Protein AF-A0A1C5FUI8-F1 (afdb_monomer_lite)

Foldseek 3Di:
DDPPPPQPFWDWDWDADPLGKIKIWIPSPPDPDPDCLVPWQKWKKKAFPPQNVPPLRIDIFGWHADPVRIIMTMDDSPDDRDDHDIWIWMDTDPDDTHTGDD

Structure (mmCIF, N/CA/C/O backbone):
data_AF-A0A1C5FUI8-F1
#
_entry.id   AF-A0A1C5FUI8-F1
#
loop_
_atom_site.group_PDB
_atom_site.id
_atom_site.type_symbol
_atom_site.label_atom_id
_atom_site.label_alt_id
_atom_site.label_comp_id
_atom_site.label_asym_id
_atom_site.label_entity_id
_atom_site.label_seq_id
_atom_site.pdbx_PDB_ins_code
_atom_site.Cartn_x
_atom_site.Cartn_y
_atom_site.Cartn_z
_atom_site.occupancy
_atom_site.B_iso_or_equiv
_atom_site.auth_seq_id
_atom_site.auth_comp_id
_atom_site.auth_asym_id
_atom_site.auth_atom_id
_atom_site.pdbx_PDB_model_num
ATOM 1 N N . MET A 1 1 ? -4.675 -12.240 -35.115 1.00 36.75 1 MET A N 1
ATOM 2 C CA . MET A 1 1 ? -5.413 -12.298 -33.840 1.00 36.75 1 MET A CA 1
ATOM 3 C C . MET A 1 1 ? -4.416 -12.748 -32.790 1.00 36.75 1 MET A C 1
ATOM 5 O O . MET A 1 1 ? -4.314 -13.936 -32.532 1.00 36.75 1 MET A O 1
ATOM 9 N N . SER A 1 2 ? -3.570 -11.833 -32.320 1.00 38.94 2 SER A N 1
ATOM 10 C CA . SER A 1 2 ? -2.618 -12.144 -31.255 1.00 38.94 2 SER A CA 1
ATOM 11 C C . SER A 1 2 ? -3.358 -11.931 -29.946 1.00 38.94 2 SER A C 1
ATOM 13 O O . SER A 1 2 ? -3.750 -10.801 -29.661 1.00 38.94 2 SER A O 1
ATOM 15 N N . GLU A 1 3 ? -3.608 -13.009 -29.206 1.00 36.38 3 GLU A N 1
ATOM 16 C CA . GLU A 1 3 ? -3.960 -12.923 -27.792 1.00 36.38 3 GLU A CA 1
ATOM 17 C C . GLU A 1 3 ? -2.876 -12.083 -27.115 1.00 36.38 3 GLU A C 1
ATOM 19 O O . GLU A 1 3 ? -1.715 -12.486 -27.021 1.00 36.38 3 GLU A O 1
ATOM 24 N N . ALA A 1 4 ? -3.237 -10.861 -26.724 1.00 40.88 4 ALA A N 1
ATOM 25 C CA . ALA A 1 4 ? -2.482 -10.149 -25.717 1.00 40.88 4 ALA A CA 1
ATOM 26 C C . ALA A 1 4 ? -2.523 -11.062 -24.497 1.00 40.88 4 ALA A C 1
ATOM 28 O O . ALA A 1 4 ? -3.613 -11.347 -24.006 1.00 40.88 4 ALA A O 1
ATOM 29 N N . ALA A 1 5 ? -1.367 -11.586 -24.082 1.00 44.62 5 ALA A N 1
ATOM 30 C CA . ALA A 1 5 ? -1.252 -12.292 -22.818 1.00 44.62 5 ALA A CA 1
ATOM 31 C C . ALA A 1 5 ? -1.954 -11.420 -21.779 1.00 44.62 5 ALA A C 1
ATOM 33 O O . ALA A 1 5 ? -1.541 -10.277 -21.571 1.00 44.62 5 ALA A O 1
ATOM 34 N N . GLU A 1 6 ? -3.078 -11.906 -21.259 1.00 44.44 6 GLU A N 1
ATOM 35 C CA . GLU A 1 6 ? -3.896 -11.182 -20.302 1.00 44.44 6 GLU A CA 1
ATOM 36 C C . GLU A 1 6 ? -3.012 -11.007 -19.074 1.00 44.44 6 GLU A C 1
ATOM 38 O O . GLU A 1 6 ? -2.820 -11.937 -18.292 1.00 44.44 6 GLU A O 1
ATOM 43 N N . ALA A 1 7 ? -2.326 -9.862 -19.006 1.00 53.75 7 ALA A N 1
ATOM 44 C CA . ALA A 1 7 ? -1.446 -9.541 -17.907 1.00 53.75 7 ALA A CA 1
ATOM 45 C C . ALA A 1 7 ? -2.323 -9.640 -16.669 1.00 53.75 7 ALA A C 1
ATOM 47 O O . ALA A 1 7 ? -3.304 -8.897 -16.555 1.00 53.75 7 ALA A O 1
ATOM 48 N N . ALA A 1 8 ? -2.029 -10.623 -15.813 1.00 56.22 8 ALA A N 1
ATOM 49 C CA . ALA A 1 8 ? -2.780 -10.822 -14.591 1.00 56.22 8 ALA A CA 1
ATOM 50 C C . ALA A 1 8 ? -2.907 -9.454 -13.907 1.00 56.22 8 ALA A C 1
ATOM 52 O O . ALA A 1 8 ? -1.916 -8.718 -13.837 1.00 56.22 8 ALA A O 1
ATOM 53 N N . PRO A 1 9 ? -4.120 -9.056 -13.493 1.00 64.88 9 PRO A N 1
ATOM 54 C CA . PRO A 1 9 ? -4.316 -7.732 -12.940 1.00 64.88 9 PRO A CA 1
ATOM 55 C C . PRO A 1 9 ? -3.389 -7.575 -11.741 1.00 64.88 9 PRO A C 1
ATOM 57 O O . PRO A 1 9 ? -3.389 -8.434 -10.860 1.00 64.88 9 PRO A O 1
ATOM 60 N N . ALA A 1 10 ? -2.601 -6.500 -11.728 1.00 76.50 10 ALA A N 1
ATOM 61 C CA . ALA A 1 10 ? -1.657 -6.239 -10.654 1.00 76.50 10 ALA A CA 1
ATOM 62 C C . ALA A 1 10 ? -2.365 -6.294 -9.294 1.00 76.50 10 ALA A C 1
ATOM 64 O O . ALA A 1 10 ? -3.448 -5.725 -9.124 1.00 76.50 10 ALA A O 1
ATOM 65 N N . ARG A 1 11 ? -1.757 -6.999 -8.338 1.00 82.75 11 ARG A N 1
ATOM 66 C CA . ARG A 1 11 ? -2.343 -7.259 -7.017 1.00 82.75 11 ARG A CA 1
ATOM 67 C C . ARG A 1 11 ? -1.498 -6.652 -5.919 1.00 82.75 11 ARG A C 1
ATOM 69 O O . ARG A 1 11 ? -0.280 -6.558 -6.054 1.00 82.75 11 ARG A O 1
ATOM 76 N N . ALA A 1 12 ? -2.160 -6.277 -4.833 1.00 88.88 12 ALA A N 1
ATOM 77 C CA . ALA A 1 12 ? -1.518 -5.817 -3.616 1.00 88.88 12 ALA A CA 1
ATOM 78 C C . ALA A 1 12 ? -1.802 -6.794 -2.475 1.00 88.88 12 ALA A C 1
ATOM 80 O O . ALA A 1 12 ? -2.927 -6.870 -1.985 1.00 88.88 12 ALA A O 1
ATOM 81 N N . ASP A 1 13 ? -0.770 -7.502 -2.034 1.00 90.31 13 ASP A N 1
ATOM 82 C CA . ASP A 1 13 ? -0.809 -8.278 -0.800 1.00 90.31 13 ASP A CA 1
ATOM 83 C C . ASP A 1 13 ? -0.432 -7.375 0.377 1.00 90.31 13 ASP A C 1
ATOM 85 O O . ASP A 1 13 ? 0.413 -6.488 0.244 1.00 90.31 13 ASP A O 1
ATOM 89 N N . CYS A 1 14 ? -1.046 -7.591 1.539 1.00 91.69 14 CYS A N 1
ATOM 90 C CA . CYS A 1 14 ? -0.782 -6.814 2.748 1.00 91.69 14 CYS A CA 1
ATOM 91 C C . CYS A 1 14 ? -0.346 -7.735 3.887 1.00 91.69 14 CYS A C 1
ATOM 93 O O . CYS A 1 14 ? -1.001 -8.740 4.170 1.00 91.69 14 CYS A O 1
ATOM 95 N N . VAL A 1 15 ? 0.741 -7.364 4.558 1.00 92.44 15 VAL A N 1
ATOM 96 C CA . VAL A 1 15 ? 1.245 -8.020 5.763 1.00 92.44 15 VAL A CA 1
ATOM 97 C C . VAL A 1 15 ? 1.218 -7.012 6.900 1.00 92.44 15 VAL A C 1
ATOM 99 O O . VAL A 1 15 ? 1.852 -5.962 6.816 1.00 92.44 15 VAL A O 1
ATOM 102 N N . ALA A 1 16 ? 0.490 -7.339 7.964 1.00 92.25 16 ALA A N 1
ATOM 103 C CA . ALA A 1 16 ? 0.500 -6.570 9.199 1.00 92.25 16 ALA A CA 1
ATOM 104 C C . ALA A 1 16 ? 1.557 -7.124 10.158 1.00 92.25 16 ALA A C 1
ATOM 106 O O . ALA A 1 16 ? 1.649 -8.340 10.347 1.00 92.25 16 ALA A O 1
ATOM 107 N N . ASP A 1 17 ? 2.332 -6.239 10.777 1.00 89.31 17 ASP A N 1
ATOM 108 C CA . ASP A 1 17 ? 3.228 -6.593 11.873 1.00 89.31 17 ASP A CA 1
ATOM 109 C C . ASP A 1 17 ? 2.557 -6.394 13.244 1.00 89.31 17 ASP A C 1
ATOM 111 O O . ASP A 1 17 ? 1.497 -5.779 13.381 1.00 89.31 17 ASP A O 1
ATOM 115 N N . SER A 1 18 ? 3.180 -6.929 14.295 1.00 88.44 18 SER A N 1
ATOM 116 C CA . SER A 1 18 ? 2.649 -6.854 15.661 1.00 88.44 18 SER A CA 1
ATOM 117 C C . SER A 1 18 ? 2.676 -5.450 16.273 1.00 88.44 18 SER A C 1
ATOM 119 O O . SER A 1 18 ? 2.023 -5.225 17.288 1.00 88.44 18 SER A O 1
ATOM 121 N N . ALA A 1 19 ? 3.451 -4.522 15.708 1.00 87.50 19 ALA A N 1
ATOM 122 C CA . ALA A 1 19 ? 3.517 -3.131 16.148 1.00 87.50 19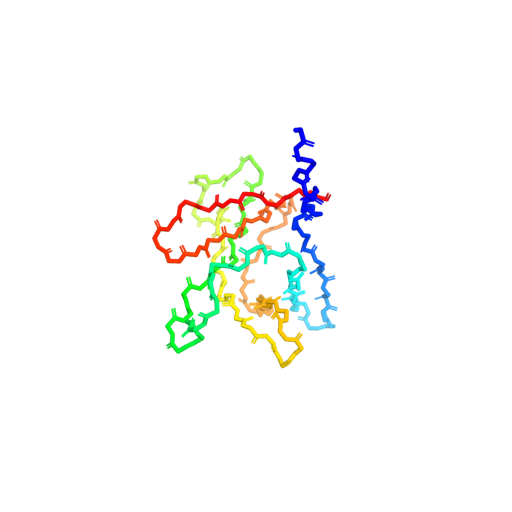 ALA A CA 1
ATOM 123 C C . ALA A 1 19 ? 2.451 -2.251 15.466 1.00 87.50 19 ALA A C 1
ATOM 125 O O . ALA A 1 19 ? 2.363 -1.063 15.775 1.00 87.50 19 ALA A O 1
ATOM 126 N N . GLY A 1 20 ? 1.644 -2.821 14.564 1.00 84.31 20 GLY A N 1
ATOM 127 C CA . GLY A 1 20 ? 0.612 -2.113 13.808 1.00 84.31 20 GLY A CA 1
ATOM 128 C C . GLY A 1 20 ? 1.116 -1.484 12.508 1.00 84.31 20 GLY A C 1
ATOM 129 O O . GLY A 1 20 ? 0.398 -0.689 11.908 1.00 84.31 20 GLY A O 1
ATOM 130 N N . GLY A 1 21 ? 2.335 -1.805 12.070 1.00 91.81 21 GLY A N 1
ATOM 131 C CA . GLY A 1 21 ? 2.818 -1.451 10.740 1.00 91.81 21 GLY A CA 1
ATOM 132 C C . GLY A 1 21 ? 2.200 -2.345 9.666 1.00 91.81 21 GLY A C 1
ATOM 133 O O . GLY A 1 21 ? 1.872 -3.509 9.913 1.00 91.81 21 GLY A O 1
ATOM 134 N N . LEU A 1 22 ? 2.038 -1.799 8.459 1.00 93.00 22 LEU A N 1
ATOM 135 C CA . LEU A 1 22 ? 1.576 -2.542 7.286 1.00 93.00 22 LEU A CA 1
ATOM 136 C C . LEU A 1 22 ? 2.643 -2.502 6.197 1.00 93.00 22 LEU A C 1
ATOM 138 O O . LEU A 1 22 ? 3.156 -1.440 5.855 1.00 93.00 22 LEU A O 1
ATOM 142 N N . THR A 1 23 ? 2.946 -3.651 5.609 1.00 94.06 23 THR A N 1
ATOM 143 C CA . THR A 1 23 ? 3.768 -3.742 4.401 1.00 94.06 23 THR A CA 1
ATOM 144 C C . THR A 1 23 ? 2.907 -4.237 3.257 1.00 94.06 23 THR A C 1
ATOM 146 O O . THR A 1 23 ? 2.261 -5.278 3.357 1.00 94.06 23 THR A O 1
ATOM 149 N N . PHE A 1 24 ? 2.904 -3.486 2.165 1.00 92.94 24 PHE A N 1
ATOM 150 C CA . PHE A 1 24 ? 2.214 -3.846 0.940 1.00 92.94 24 PHE A CA 1
ATOM 151 C C . PHE A 1 24 ? 3.218 -4.393 -0.063 1.00 92.94 24 PHE A C 1
ATOM 153 O O . PHE A 1 24 ? 4.236 -3.750 -0.321 1.00 92.94 24 PHE A O 1
ATOM 160 N N . HIS A 1 25 ? 2.912 -5.540 -0.657 1.00 91.44 25 HIS A N 1
ATOM 161 C CA . HIS A 1 25 ? 3.678 -6.140 -1.741 1.00 91.44 25 HIS A CA 1
ATOM 162 C C . HIS A 1 25 ? 2.855 -6.080 -3.021 1.00 91.44 25 HIS A C 1
ATOM 164 O O . HIS A 1 25 ? 1.727 -6.562 -3.050 1.00 91.44 25 HIS A O 1
ATOM 170 N N . ILE A 1 26 ? 3.411 -5.491 -4.079 1.00 88.62 26 ILE A N 1
ATOM 171 C CA . ILE A 1 26 ? 2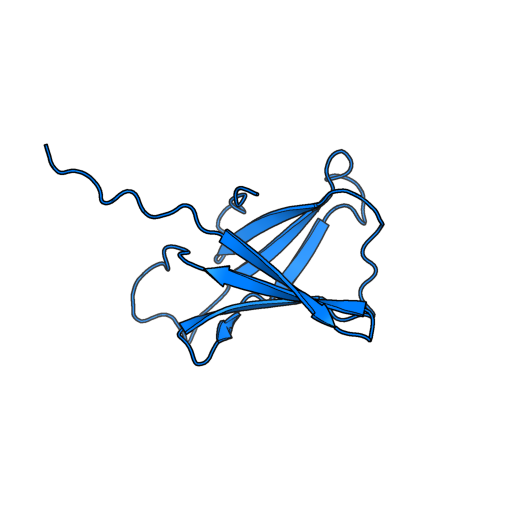.744 -5.397 -5.377 1.00 88.62 26 ILE A CA 1
ATOM 172 C C . ILE A 1 26 ? 3.343 -6.440 -6.316 1.00 88.62 26 ILE A C 1
ATOM 174 O O . ILE A 1 26 ? 4.538 -6.398 -6.630 1.00 88.62 26 ILE A O 1
ATOM 178 N N . ALA A 1 27 ? 2.496 -7.369 -6.748 1.00 81.56 27 ALA A N 1
ATOM 179 C CA . ALA A 1 27 ? 2.819 -8.405 -7.718 1.00 81.56 27 ALA A CA 1
ATOM 180 C C . ALA A 1 27 ? 2.272 -8.041 -9.103 1.00 81.56 27 ALA A C 1
ATOM 182 O O . ALA A 1 27 ? 1.276 -7.322 -9.222 1.00 81.56 27 ALA A O 1
ATOM 183 N N . ASP A 1 28 ? 2.944 -8.540 -10.143 1.00 73.38 28 ASP A N 1
ATOM 184 C CA . ASP A 1 28 ? 2.491 -8.489 -11.541 1.00 73.38 28 ASP A CA 1
ATOM 185 C C . ASP A 1 28 ? 2.202 -7.075 -12.086 1.00 73.38 28 ASP A C 1
ATOM 187 O O . ASP A 1 28 ? 1.529 -6.897 -13.100 1.00 73.38 28 ASP A O 1
ATOM 191 N N . TRP A 1 29 ? 2.755 -6.039 -11.445 1.00 72.56 29 TRP A N 1
ATOM 192 C CA . TRP A 1 29 ? 2.714 -4.679 -11.970 1.00 72.56 29 TRP A CA 1
ATOM 193 C C . TRP A 1 29 ? 3.632 -4.571 -13.187 1.00 72.56 29 TRP A C 1
ATOM 195 O O . TRP A 1 29 ? 4.848 -4.758 -13.078 1.00 72.56 29 TRP A O 1
ATOM 205 N N . ALA A 1 30 ? 3.051 -4.245 -14.345 1.00 63.88 30 ALA A N 1
ATOM 206 C CA . ALA A 1 30 ? 3.788 -4.007 -15.577 1.00 63.88 30 ALA A CA 1
ATOM 207 C C . ALA A 1 30 ? 4.740 -2.817 -15.386 1.00 63.88 30 ALA A C 1
ATOM 209 O O . ALA A 1 30 ? 4.365 -1.647 -15.484 1.00 63.88 30 ALA A O 1
ATOM 210 N N . ARG A 1 31 ? 5.995 -3.127 -15.065 1.00 61.56 31 ARG A N 1
ATOM 211 C CA . ARG A 1 31 ? 7.043 -2.130 -14.892 1.00 61.56 31 ARG A CA 1
ATOM 212 C C . ARG A 1 31 ? 7.260 -1.384 -16.217 1.00 61.56 31 ARG A C 1
ATOM 214 O O . ARG A 1 31 ? 7.441 -2.038 -17.246 1.00 61.56 31 ARG A O 1
ATOM 221 N N . PRO A 1 32 ? 7.352 -0.047 -16.218 1.00 55.47 32 PRO A N 1
ATOM 222 C CA . PRO A 1 32 ? 7.865 0.667 -17.378 1.00 55.47 32 PRO A CA 1
ATOM 223 C C . PRO A 1 32 ? 9.353 0.320 -17.566 1.00 55.47 32 PRO A C 1
ATOM 225 O O . PRO A 1 32 ? 10.168 0.718 -16.743 1.00 55.47 32 PRO A O 1
ATOM 228 N N . GLY A 1 33 ? 9.669 -0.463 -18.609 1.00 49.78 33 GLY A N 1
ATOM 229 C CA . GLY A 1 33 ? 10.988 -0.688 -19.236 1.00 49.78 33 GLY A CA 1
ATOM 230 C C . GLY A 1 33 ? 12.191 -1.125 -18.358 1.00 49.78 33 GLY A C 1
ATOM 231 O O . GLY A 1 33 ? 12.453 -0.560 -17.295 1.00 49.78 33 GLY A O 1
ATOM 232 N N . PRO A 1 34 ? 13.023 -2.092 -18.794 1.00 45.97 34 PRO A N 1
ATOM 233 C CA . PRO A 1 34 ? 14.296 -2.372 -18.123 1.00 45.97 34 PRO A CA 1
ATOM 234 C C . PRO A 1 34 ? 15.271 -1.181 -18.266 1.00 45.97 34 PRO A C 1
ATOM 236 O O . PRO A 1 34 ? 15.423 -0.643 -19.358 1.00 45.97 34 PRO A O 1
ATOM 239 N N . GLY A 1 35 ? 15.935 -0.778 -17.170 1.00 53.09 35 GLY A N 1
ATOM 240 C CA . GLY A 1 35 ? 17.008 0.240 -17.172 1.00 53.09 35 GLY A CA 1
ATOM 241 C C . GLY A 1 35 ? 16.853 1.424 -16.201 1.00 53.09 35 GLY A C 1
ATOM 242 O O . GLY A 1 35 ? 17.810 2.158 -16.006 1.00 53.09 35 GLY A O 1
ATOM 243 N N . SER A 1 36 ? 15.694 1.606 -15.554 1.00 53.41 36 SER A N 1
ATOM 244 C CA . SER A 1 36 ? 15.387 2.799 -14.729 1.00 53.41 36 SER A CA 1
ATOM 245 C C . SER A 1 36 ? 15.245 2.494 -13.226 1.00 53.41 36 SER A C 1
ATOM 247 O O . SER A 1 36 ? 14.279 2.926 -12.599 1.00 53.41 36 SER A O 1
ATOM 249 N N . TYR A 1 37 ? 16.134 1.686 -12.634 1.00 56.28 37 TYR A N 1
ATOM 250 C CA . TYR A 1 37 ? 16.145 1.508 -11.167 1.00 56.28 37 TYR A CA 1
ATOM 251 C C . TYR A 1 37 ? 16.802 2.693 -10.446 1.00 56.28 37 TYR A C 1
ATOM 253 O O . TYR A 1 37 ? 16.389 3.004 -9.334 1.00 56.28 37 TYR A O 1
ATOM 261 N N . ASP A 1 38 ? 17.751 3.377 -11.094 1.00 57.44 38 ASP A N 1
ATOM 262 C CA . ASP A 1 38 ? 18.457 4.533 -10.518 1.00 57.44 38 ASP A CA 1
ATOM 263 C C . ASP A 1 38 ? 17.568 5.784 -10.382 1.00 57.44 38 ASP A C 1
ATOM 265 O O . ASP A 1 38 ? 17.870 6.670 -9.591 1.00 57.44 38 ASP A O 1
ATOM 269 N N . ASP A 1 39 ? 16.447 5.838 -11.110 1.00 65.06 39 ASP A N 1
ATOM 270 C CA . ASP A 1 39 ? 15.460 6.930 -11.073 1.00 65.06 39 ASP A CA 1
ATOM 271 C C . ASP A 1 39 ? 14.040 6.382 -10.839 1.00 65.06 39 ASP A C 1
ATOM 273 O O . ASP A 1 39 ? 13.073 6.684 -11.545 1.00 65.06 39 ASP A O 1
ATOM 277 N N . TRP A 1 40 ? 13.921 5.444 -9.896 1.00 71.69 40 TRP A N 1
ATOM 278 C CA . TRP A 1 40 ? 12.631 4.878 -9.523 1.00 71.69 40 TRP A CA 1
ATOM 279 C C . TRP A 1 40 ? 11.827 5.871 -8.665 1.00 71.69 40 TRP A C 1
ATOM 281 O O . TRP A 1 40 ? 12.157 6.115 -7.507 1.00 71.69 40 TRP A O 1
ATOM 291 N N . SER A 1 41 ? 10.732 6.399 -9.221 1.00 80.69 41 SER A N 1
ATOM 292 C CA . SER A 1 41 ? 9.803 7.316 -8.535 1.00 80.69 41 SER A CA 1
ATOM 293 C C . SER A 1 41 ? 8.400 6.705 -8.407 1.00 80.69 41 SER A C 1
ATOM 295 O O . SER A 1 41 ? 7.419 7.237 -8.925 1.00 80.69 41 SER A O 1
ATOM 297 N N . GLY A 1 42 ? 8.299 5.530 -7.783 1.00 87.56 42 GLY A N 1
ATOM 298 C CA . GLY A 1 42 ? 7.015 4.878 -7.514 1.00 87.56 42 GLY A CA 1
ATOM 299 C C . GLY A 1 42 ? 6.402 5.319 -6.183 1.00 87.56 42 GLY A C 1
ATOM 300 O O . GLY A 1 42 ? 7.111 5.472 -5.189 1.00 87.56 42 GLY A O 1
ATOM 301 N N . ALA A 1 43 ? 5.078 5.437 -6.130 1.00 91.38 43 ALA A N 1
ATOM 302 C CA . ALA A 1 43 ? 4.337 5.622 -4.887 1.00 91.38 43 ALA A CA 1
ATOM 303 C C . ALA A 1 43 ? 3.132 4.681 -4.810 1.00 91.38 43 ALA A C 1
ATOM 305 O O . ALA A 1 43 ? 2.409 4.487 -5.789 1.00 91.38 43 ALA A O 1
ATOM 306 N N . LEU A 1 44 ? 2.900 4.130 -3.621 1.00 92.69 44 LEU A N 1
ATOM 307 C CA . LEU A 1 44 ? 1.644 3.483 -3.274 1.00 92.69 44 LEU A CA 1
ATOM 308 C C . LEU A 1 44 ? 0.729 4.540 -2.665 1.00 92.69 44 LEU A C 1
ATOM 310 O O . LEU A 1 44 ? 1.112 5.221 -1.716 1.00 92.69 44 LEU A O 1
ATOM 314 N N . VAL A 1 45 ? -0.473 4.685 -3.206 1.00 93.38 45 VAL A N 1
ATOM 315 C CA . VAL A 1 45 ? -1.436 5.695 -2.775 1.00 93.38 45 VAL A CA 1
ATOM 316 C C . VAL A 1 45 ? -2.662 4.992 -2.211 1.00 93.38 45 VAL A C 1
ATOM 318 O O . VAL A 1 45 ? -3.385 4.298 -2.926 1.00 93.38 45 VAL A O 1
ATOM 321 N N . LEU A 1 46 ? -2.894 5.165 -0.916 1.00 93.25 46 LEU A N 1
ATOM 322 C CA . LEU A 1 46 ? -4.081 4.680 -0.224 1.00 93.25 46 LEU A CA 1
ATOM 323 C C . LEU A 1 46 ? -5.125 5.791 -0.249 1.00 93.25 46 LEU A C 1
ATOM 325 O O . LEU A 1 46 ? -4.871 6.872 0.273 1.00 93.25 46 LEU A O 1
ATOM 329 N N . ARG A 1 47 ? -6.299 5.536 -0.835 1.00 93.00 47 ARG A N 1
ATOM 330 C CA . ARG A 1 47 ? -7.408 6.506 -0.875 1.00 93.00 47 ARG A CA 1
ATOM 331 C C . ARG A 1 47 ? -8.612 5.965 -0.123 1.00 93.00 47 ARG A C 1
ATOM 333 O O . ARG A 1 47 ? -9.072 4.856 -0.395 1.00 93.00 47 ARG A O 1
ATOM 340 N N . ARG A 1 48 ? -9.139 6.731 0.826 1.00 92.12 48 ARG A N 1
ATOM 341 C CA . ARG A 1 48 ? -10.280 6.324 1.646 1.00 92.12 48 ARG A CA 1
ATOM 342 C C . ARG A 1 48 ? -11.566 6.402 0.833 1.00 92.12 48 ARG A C 1
ATOM 344 O O . ARG A 1 48 ? -11.916 7.447 0.279 1.00 92.12 48 ARG A O 1
ATOM 351 N N . ARG A 1 49 ? -12.321 5.304 0.795 1.00 88.81 49 ARG A N 1
ATOM 352 C CA . ARG A 1 49 ? -13.625 5.272 0.121 1.00 88.81 49 ARG A CA 1
ATOM 353 C C . ARG A 1 49 ? -14.600 6.217 0.818 1.00 88.81 49 ARG A C 1
ATOM 355 O O . ARG A 1 49 ? -14.802 6.115 2.024 1.00 88.81 49 ARG A O 1
ATOM 362 N N . GLY A 1 50 ? -15.220 7.107 0.042 1.00 86.56 50 GLY A N 1
ATOM 363 C CA . GLY A 1 50 ? -16.210 8.071 0.537 1.00 86.56 50 GLY A CA 1
ATOM 364 C C . GLY A 1 50 ? -15.630 9.266 1.301 1.00 86.56 50 GLY A C 1
ATOM 365 O O . GLY A 1 50 ? -16.401 10.042 1.852 1.00 86.56 50 GLY A O 1
ATOM 366 N N . ALA A 1 51 ? -14.302 9.420 1.345 1.00 83.19 51 ALA A N 1
ATOM 367 C CA . ALA A 1 51 ? -13.640 10.527 2.035 1.00 83.19 51 ALA A CA 1
ATOM 368 C C . ALA A 1 51 ? -12.329 10.949 1.346 1.00 83.19 51 ALA A C 1
ATOM 370 O O . ALA A 1 51 ? -11.414 11.405 2.017 1.00 83.19 51 ALA A O 1
ATOM 371 N N . ALA A 1 52 ? -12.217 10.773 0.025 1.00 74.81 52 ALA A N 1
ATO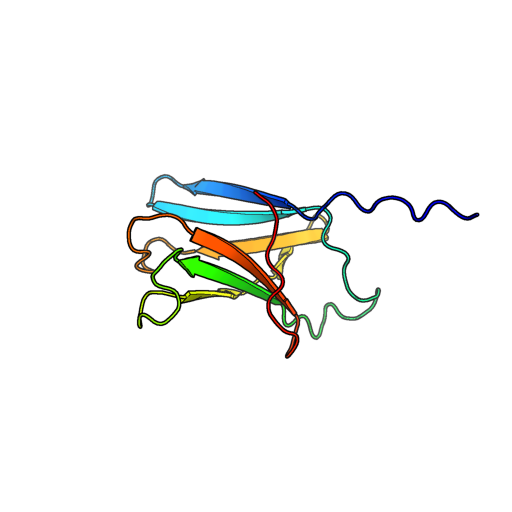M 372 C CA . ALA A 1 52 ? -10.973 11.030 -0.706 1.00 74.81 52 ALA A CA 1
ATOM 373 C C . ALA A 1 52 ? -10.528 12.506 -0.662 1.00 74.8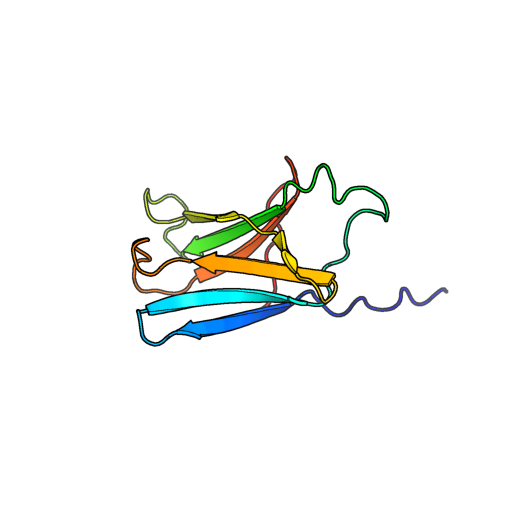1 52 ALA A C 1
ATOM 375 O O . ALA A 1 52 ? -9.332 12.765 -0.676 1.00 74.81 52 ALA A O 1
ATOM 376 N N . ASP A 1 53 ? -11.471 13.450 -0.567 1.00 79.62 53 ASP A N 1
ATOM 377 C CA . ASP A 1 53 ? -11.195 14.894 -0.475 1.00 79.62 53 ASP A CA 1
ATOM 378 C C . ASP A 1 53 ? -10.970 15.383 0.971 1.00 79.62 53 ASP A C 1
ATOM 380 O O . ASP A 1 53 ? -10.779 16.575 1.213 1.00 79.62 53 ASP A O 1
ATOM 384 N N . ALA A 1 54 ? -11.027 14.480 1.957 1.00 82.88 54 ALA A N 1
ATOM 385 C CA . ALA A 1 54 ? -10.713 14.814 3.340 1.00 82.88 54 ALA A CA 1
ATOM 386 C C . ALA A 1 54 ? -9.188 14.960 3.523 1.00 82.88 54 ALA A C 1
ATOM 388 O O . ALA A 1 54 ? -8.431 14.261 2.849 1.00 82.88 54 ALA A O 1
ATOM 389 N N . PRO A 1 55 ? -8.718 15.795 4.469 1.00 79.31 55 PRO A N 1
ATOM 390 C CA . PRO A 1 55 ? -7.284 15.972 4.727 1.00 79.31 55 PRO A CA 1
ATOM 391 C C . PRO A 1 55 ? -6.562 14.656 5.068 1.00 79.31 55 PRO A C 1
ATOM 393 O O . PRO A 1 55 ? -5.423 14.472 4.659 1.00 79.31 55 PRO A O 1
ATOM 396 N N . ASP A 1 56 ? -7.255 13.715 5.718 1.00 84.19 56 ASP A N 1
ATOM 397 C CA . ASP A 1 56 ? -6.749 12.371 6.042 1.00 84.19 56 ASP A CA 1
ATOM 398 C C . ASP A 1 56 ? -7.333 11.288 5.110 1.00 84.19 56 ASP A C 1
ATOM 400 O O . ASP A 1 56 ? -7.465 10.119 5.476 1.00 84.19 56 ASP A O 1
ATOM 404 N N . GLY A 1 57 ? -7.796 11.692 3.924 1.00 89.00 57 GLY A N 1
ATOM 405 C CA . GLY A 1 57 ? -8.438 10.839 2.924 1.00 89.00 57 GLY A CA 1
ATOM 406 C C . GLY A 1 57 ? -7.468 10.136 1.981 1.00 89.00 57 GLY A C 1
ATOM 407 O O . GLY A 1 57 ? -7.858 9.182 1.303 1.00 89.00 57 GLY A O 1
ATOM 408 N N . GLU A 1 58 ? -6.213 10.584 1.943 1.00 91.38 58 GLU A N 1
ATOM 409 C CA . GLU A 1 58 ? -5.161 10.043 1.090 1.00 91.38 58 GLU A CA 1
ATOM 410 C C . GLU A 1 58 ? -3.844 9.902 1.862 1.00 91.38 58 GLU A C 1
ATOM 412 O O . GLU A 1 58 ? -3.413 10.817 2.558 1.00 91.38 58 GLU A O 1
ATOM 417 N N . VAL A 1 59 ? -3.177 8.758 1.700 1.00 91.88 59 VAL A N 1
ATOM 418 C CA . VAL A 1 59 ? -1.828 8.515 2.222 1.00 91.88 59 VAL A CA 1
ATOM 419 C C . VAL A 1 59 ? -0.937 8.054 1.078 1.00 91.88 59 VAL A C 1
ATOM 421 O O . VAL A 1 59 ? -1.281 7.116 0.356 1.00 91.88 59 VAL A O 1
ATOM 424 N N . ARG A 1 60 ? 0.221 8.699 0.914 1.00 91.75 60 ARG A N 1
ATOM 425 C CA . ARG A 1 60 ? 1.209 8.358 -0.118 1.00 91.75 60 ARG A CA 1
ATOM 426 C C . ARG A 1 60 ? 2.444 7.756 0.531 1.00 91.75 60 ARG A C 1
ATOM 428 O O . ARG A 1 60 ? 3.070 8.386 1.379 1.00 91.75 60 ARG A O 1
ATOM 435 N N . LEU A 1 61 ? 2.793 6.548 0.112 1.00 92.88 61 LEU A N 1
ATOM 436 C CA . LEU A 1 61 ? 3.925 5.791 0.626 1.00 92.88 61 LEU A CA 1
ATOM 437 C C . LEU A 1 61 ? 4.962 5.602 -0.480 1.00 92.88 61 LEU A C 1
ATOM 439 O O . LEU A 1 61 ? 4.580 5.350 -1.629 1.00 92.88 61 LEU A O 1
ATOM 443 N N . PRO A 1 62 ? 6.264 5.685 -0.162 1.00 91.62 62 PRO A N 1
ATOM 444 C CA . PRO A 1 62 ? 7.301 5.351 -1.122 1.00 91.62 62 PRO A CA 1
ATOM 445 C C . PRO A 1 62 ? 7.155 3.878 -1.511 1.00 91.62 62 PRO A C 1
ATOM 447 O O . PRO A 1 62 ? 7.185 2.990 -0.658 1.00 91.62 62 PRO A O 1
ATOM 450 N N . LEU A 1 63 ? 6.974 3.628 -2.804 1.00 90.44 63 LEU A N 1
ATOM 451 C CA . LEU A 1 63 ? 6.995 2.288 -3.371 1.00 90.44 63 LEU A CA 1
ATOM 452 C C . LEU A 1 63 ? 8.411 2.062 -3.875 1.00 90.44 63 LEU A C 1
ATOM 454 O O . LEU A 1 63 ? 8.930 2.919 -4.579 1.00 90.44 63 LEU A O 1
ATOM 458 N N . GLY A 1 64 ? 9.043 0.946 -3.537 1.00 87.75 64 GLY A N 1
ATOM 459 C CA . GLY A 1 64 ? 10.413 0.641 -3.949 1.00 87.75 64 GLY A CA 1
ATOM 460 C C . GLY A 1 64 ? 10.571 -0.816 -4.373 1.00 87.75 64 GLY A C 1
ATOM 461 O O . GLY A 1 64 ? 9.803 -1.664 -3.918 1.00 87.75 64 GLY A O 1
ATOM 462 N N . PRO A 1 65 ? 11.539 -1.134 -5.247 1.00 84.12 65 PRO A N 1
ATOM 463 C CA . PRO A 1 65 ? 11.848 -2.515 -5.593 1.00 84.12 65 PRO A CA 1
ATOM 464 C C . PRO A 1 65 ? 12.463 -3.270 -4.406 1.00 84.12 65 PRO A C 1
ATOM 466 O O . PRO A 1 65 ? 13.262 -2.723 -3.648 1.00 84.12 65 PRO A O 1
ATOM 469 N N . THR A 1 66 ? 12.113 -4.545 -4.272 1.00 81.81 66 THR A N 1
ATOM 470 C CA . THR A 1 66 ? 12.724 -5.502 -3.346 1.00 81.81 66 THR A CA 1
ATOM 471 C C . THR A 1 66 ? 13.845 -6.276 -4.037 1.00 81.81 66 THR A C 1
ATOM 473 O O . THR A 1 66 ? 13.974 -6.245 -5.263 1.00 81.81 66 THR A O 1
ATOM 476 N N . ALA A 1 67 ? 14.642 -7.013 -3.257 1.00 76.12 67 ALA A N 1
ATOM 477 C CA . ALA A 1 67 ? 15.695 -7.883 -3.788 1.00 76.12 67 ALA A CA 1
ATOM 478 C C . ALA A 1 67 ? 15.157 -8.944 -4.772 1.00 76.12 67 ALA A C 1
ATOM 480 O O . ALA A 1 67 ? 15.848 -9.305 -5.720 1.00 76.12 67 ALA A O 1
ATOM 481 N N . ASP A 1 68 ? 13.904 -9.372 -4.595 1.00 73.56 68 ASP A N 1
ATOM 482 C CA . ASP A 1 68 ? 13.226 -10.350 -5.455 1.00 73.56 68 ASP A CA 1
ATOM 483 C C . ASP A 1 68 ? 12.593 -9.719 -6.711 1.00 73.56 68 ASP A C 1
ATOM 485 O O . ASP A 1 68 ? 11.851 -10.376 -7.442 1.00 73.56 68 ASP A O 1
ATOM 489 N N . GLY A 1 69 ? 12.823 -8.423 -6.950 1.00 72.88 69 GLY A N 1
ATOM 490 C CA . GLY A 1 69 ? 12.277 -7.686 -8.093 1.00 72.88 69 GLY A CA 1
ATOM 491 C C . GLY A 1 69 ? 10.794 -7.321 -7.974 1.00 72.88 69 GLY A C 1
ATOM 492 O O . GLY A 1 69 ? 10.233 -6.746 -8.908 1.00 72.88 69 GLY A O 1
ATOM 493 N N . ARG A 1 70 ? 10.158 -7.615 -6.834 1.00 79.88 70 ARG A N 1
ATOM 494 C CA . ARG A 1 70 ? 8.794 -7.168 -6.507 1.00 79.88 70 ARG A CA 1
ATOM 495 C C . ARG A 1 70 ? 8.816 -5.721 -6.030 1.00 79.88 70 ARG A C 1
ATOM 497 O O . ARG A 1 70 ? 9.876 -5.194 -5.717 1.00 79.88 70 ARG A O 1
ATOM 504 N N . LEU A 1 71 ? 7.663 -5.066 -5.959 1.00 87.56 71 LEU A N 1
ATOM 505 C CA . LEU A 1 71 ? 7.571 -3.727 -5.374 1.00 87.56 71 LEU A CA 1
ATOM 506 C C . LEU A 1 71 ? 6.992 -3.820 -3.964 1.00 87.56 71 LEU A C 1
ATOM 508 O O . LEU A 1 71 ? 6.071 -4.600 -3.729 1.00 87.56 71 LEU A O 1
ATOM 512 N N . GLN A 1 72 ? 7.512 -3.019 -3.039 1.00 91.69 72 GLN A N 1
ATOM 513 C CA . GLN A 1 72 ? 6.988 -2.922 -1.683 1.00 91.69 72 GLN A CA 1
ATOM 514 C C . GLN A 1 72 ? 6.836 -1.476 -1.225 1.00 91.69 72 GLN A C 1
ATOM 516 O O . GLN A 1 72 ? 7.643 -0.615 -1.580 1.00 91.69 72 GLN A O 1
ATOM 521 N N . ALA A 1 73 ? 5.826 -1.228 -0.400 1.00 94.19 73 ALA A N 1
ATOM 522 C CA . ALA A 1 73 ? 5.664 0.023 0.326 1.00 94.19 73 ALA A CA 1
ATOM 523 C C . ALA A 1 73 ? 5.331 -0.281 1.786 1.00 94.19 73 ALA A C 1
ATOM 525 O O . ALA A 1 73 ? 4.499 -1.143 2.070 1.00 94.19 73 ALA A O 1
ATOM 526 N N . ALA A 1 74 ? 5.977 0.430 2.706 1.00 94.31 74 ALA A N 1
ATOM 527 C CA . ALA A 1 74 ? 5.740 0.286 4.135 1.00 94.31 74 ALA A CA 1
ATOM 528 C C . ALA A 1 74 ? 4.937 1.481 4.654 1.00 94.31 74 ALA A C 1
ATOM 530 O O . ALA A 1 74 ? 5.286 2.632 4.391 1.00 94.31 74 ALA A O 1
ATOM 531 N N . LEU A 1 75 ? 3.882 1.189 5.408 1.00 93.50 75 LEU A N 1
ATOM 532 C CA . LEU A 1 75 ? 3.171 2.112 6.275 1.00 93.50 75 LEU A CA 1
ATOM 533 C C . LEU A 1 75 ? 3.673 1.871 7.706 1.00 93.50 75 LEU A C 1
ATOM 535 O O . LEU A 1 75 ? 3.294 0.870 8.322 1.00 93.50 75 LEU A O 1
ATOM 539 N N . PRO A 1 76 ? 4.536 2.744 8.243 1.00 90.19 76 PRO A N 1
ATOM 540 C CA . PRO A 1 76 ? 4.995 2.607 9.614 1.00 90.19 76 PRO A CA 1
ATOM 541 C C . PRO A 1 76 ? 3.845 2.844 10.599 1.00 90.19 76 PRO A C 1
ATOM 543 O O . PRO A 1 76 ? 2.939 3.632 10.332 1.00 90.19 76 PRO A O 1
ATOM 546 N N . SER A 1 77 ? 3.917 2.220 11.775 1.00 87.56 77 SER A N 1
ATOM 547 C CA . SER A 1 77 ? 2.853 2.279 12.790 1.00 87.56 77 SER A CA 1
ATOM 548 C C . SER A 1 77 ? 2.590 3.672 13.377 1.00 87.56 77 SER A C 1
ATOM 550 O O . SER A 1 77 ? 1.571 3.884 14.029 1.00 87.56 77 SER A O 1
ATOM 552 N N . ASN A 1 78 ? 3.492 4.634 13.164 1.00 86.25 78 ASN A N 1
ATOM 553 C CA . ASN A 1 78 ? 3.317 6.021 13.595 1.00 86.25 78 ASN A CA 1
ATOM 554 C C . ASN A 1 78 ? 2.492 6.873 12.614 1.00 86.25 78 ASN A C 1
ATOM 556 O O . ASN A 1 78 ? 2.125 7.998 12.956 1.00 86.25 78 ASN A O 1
ATOM 560 N N . VAL A 1 79 ? 2.217 6.373 11.407 1.00 87.56 79 VAL A N 1
ATOM 561 C CA . VAL A 1 79 ? 1.375 7.065 10.433 1.00 87.56 79 VAL A CA 1
ATOM 562 C C . VAL A 1 79 ? -0.078 6.755 10.763 1.00 87.56 79 VAL A C 1
ATOM 564 O O . VAL A 1 79 ? -0.513 5.607 10.704 1.00 87.56 79 VAL A O 1
ATOM 567 N N . ALA A 1 80 ? -0.839 7.791 11.110 1.00 83.50 80 ALA A N 1
ATOM 568 C CA . ALA A 1 80 ? -2.258 7.645 11.380 1.00 83.50 80 ALA A CA 1
ATOM 569 C C . ALA A 1 80 ? -2.996 7.247 10.095 1.00 83.50 80 ALA A C 1
ATOM 571 O O . ALA A 1 80 ? -3.052 8.015 9.136 1.00 83.50 80 ALA A O 1
ATOM 572 N N . LEU A 1 81 ? -3.585 6.052 10.094 1.00 87.38 81 LEU A N 1
ATOM 573 C CA . LEU A 1 81 ? -4.498 5.604 9.051 1.00 87.38 81 LEU A CA 1
ATOM 574 C C . LEU A 1 81 ? -5.893 5.456 9.668 1.00 87.38 81 LEU A C 1
ATOM 576 O O . LEU A 1 81 ? -6.135 4.487 10.392 1.00 87.38 81 LEU A O 1
ATOM 580 N N . PRO A 1 82 ? -6.813 6.408 9.427 1.00 87.12 82 PRO A N 1
ATOM 581 C CA . PRO A 1 82 ? -8.170 6.319 9.944 1.00 87.12 82 PRO A CA 1
ATOM 582 C C . PRO A 1 82 ? -8.847 4.997 9.575 1.00 87.12 82 PRO A C 1
ATOM 584 O O . PRO A 1 82 ? -8.723 4.503 8.449 1.00 87.12 82 PRO A O 1
ATO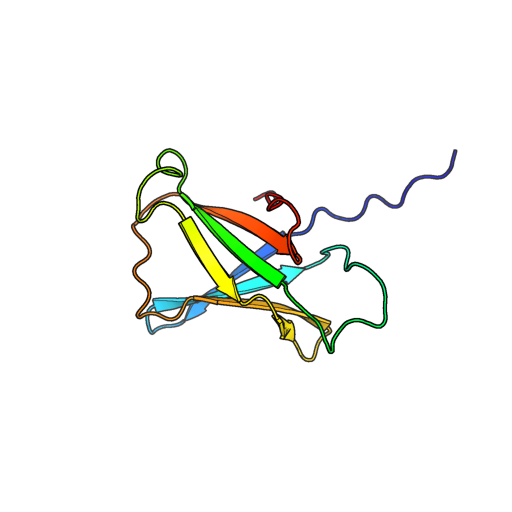M 587 N N . GLU A 1 83 ? -9.632 4.455 10.502 1.00 87.19 83 GLU A N 1
ATOM 588 C CA . GLU A 1 83 ? -10.414 3.251 10.240 1.00 87.19 83 GLU A CA 1
ATOM 589 C C . GLU A 1 83 ? -11.350 3.438 9.034 1.00 87.19 83 GLU A C 1
ATOM 591 O O . GLU A 1 83 ? -11.964 4.495 8.819 1.00 87.19 83 GLU A O 1
ATOM 596 N N . GLY A 1 84 ? -11.479 2.388 8.223 1.00 89.12 84 GLY A N 1
ATOM 597 C CA . GLY A 1 84 ? -12.378 2.382 7.077 1.00 89.12 84 GLY A CA 1
ATOM 598 C C . GLY A 1 84 ? -11.906 1.498 5.933 1.00 89.12 84 GLY A C 1
ATOM 599 O O . GLY A 1 84 ? -11.023 0.656 6.076 1.00 89.12 84 GLY A O 1
ATOM 600 N N . ARG A 1 85 ? -12.536 1.693 4.772 1.00 90.88 85 ARG A N 1
ATOM 601 C CA . ARG A 1 85 ? -12.180 1.001 3.532 1.00 90.88 85 ARG A CA 1
ATOM 602 C C . ARG A 1 85 ? -11.267 1.884 2.696 1.00 90.88 85 ARG A C 1
ATOM 604 O O . ARG A 1 85 ? -11.627 3.021 2.392 1.00 90.88 85 ARG A O 1
ATOM 611 N N . TRP A 1 86 ? -10.142 1.322 2.285 1.00 92.31 86 TRP A N 1
ATOM 612 C CA . TRP A 1 86 ? -9.119 2.001 1.505 1.00 92.31 86 TRP A CA 1
ATOM 613 C C . TRP A 1 86 ? -8.955 1.313 0.152 1.00 92.31 86 TRP A C 1
ATOM 615 O O . TRP A 1 86 ? -8.943 0.086 0.071 1.00 92.31 86 TRP A O 1
ATOM 625 N N . ASP A 1 87 ? -8.872 2.104 -0.912 1.00 92.19 87 ASP A N 1
ATOM 626 C CA . ASP A 1 87 ? -8.483 1.647 -2.239 1.00 92.19 87 ASP A CA 1
ATOM 627 C C . ASP A 1 87 ? -6.990 1.860 -2.443 1.00 92.19 87 ASP A C 1
ATOM 629 O O . ASP A 1 87 ? -6.455 2.936 -2.167 1.00 92.19 87 ASP A O 1
ATOM 633 N N . ILE A 1 88 ? -6.338 0.838 -2.984 1.00 92.25 88 ILE A N 1
ATOM 634 C CA . ILE A 1 88 ? -4.918 0.872 -3.294 1.00 92.25 88 ILE A CA 1
ATOM 635 C C . ILE A 1 88 ? -4.750 1.371 -4.723 1.00 92.25 88 ILE A C 1
ATOM 637 O O . ILE A 1 88 ? -5.372 0.852 -5.649 1.00 92.25 88 ILE A O 1
ATOM 641 N N . HIS A 1 89 ? -3.908 2.379 -4.897 1.00 91.31 89 HIS A N 1
ATOM 642 C CA . HIS A 1 89 ? -3.496 2.878 -6.197 1.00 91.31 89 HIS A CA 1
ATOM 643 C C . HIS A 1 89 ? -1.972 2.850 -6.298 1.00 91.31 89 HIS A C 1
ATOM 645 O O . HIS A 1 89 ? -1.269 2.999 -5.299 1.00 91.31 89 HIS A O 1
ATOM 651 N N . VAL A 1 90 ? -1.461 2.691 -7.511 1.00 89.88 90 VAL A N 1
ATOM 652 C CA . VAL A 1 90 ? -0.036 2.800 -7.818 1.00 89.88 90 VAL A CA 1
ATOM 653 C C . VAL A 1 90 ? 0.160 4.022 -8.699 1.00 89.88 90 VAL A C 1
ATOM 655 O O . VAL A 1 90 ? -0.513 4.178 -9.715 1.00 89.88 90 VAL A O 1
ATOM 658 N N . ALA A 1 91 ? 1.077 4.893 -8.298 1.00 88.69 91 ALA A N 1
ATOM 659 C CA . ALA A 1 91 ? 1.532 6.021 -9.093 1.00 88.69 91 ALA A CA 1
ATOM 660 C C . ALA A 1 91 ? 2.999 5.809 -9.471 1.00 88.69 91 ALA A C 1
ATOM 662 O O . ALA A 1 91 ? 3.796 5.319 -8.668 1.00 88.69 91 ALA A O 1
ATOM 663 N N . TYR A 1 92 ? 3.359 6.185 -10.692 1.00 85.06 92 TYR A N 1
ATOM 664 C CA . TYR A 1 92 ? 4.735 6.145 -11.169 1.00 85.06 92 TYR A CA 1
ATOM 665 C C . TYR A 1 92 ? 5.079 7.485 -11.806 1.00 85.06 92 TYR A C 1
ATOM 667 O O . TYR A 1 92 ? 4.428 7.894 -12.767 1.00 85.06 92 TYR A O 1
ATOM 675 N N . ARG A 1 93 ? 6.107 8.155 -11.275 1.00 82.19 93 ARG A N 1
ATOM 676 C CA . ARG A 1 93 ? 6.463 9.535 -11.638 1.00 82.19 93 ARG A CA 1
ATOM 677 C C . ARG A 1 93 ? 5.227 10.443 -11.538 1.00 82.19 93 ARG A C 1
ATOM 679 O O . ARG A 1 93 ? 4.451 10.313 -10.594 1.00 82.19 93 ARG A O 1
ATOM 686 N N . ASP A 1 94 ? 5.036 11.318 -12.518 1.00 78.44 94 ASP A N 1
ATOM 687 C CA . ASP A 1 94 ? 3.916 12.258 -12.599 1.00 78.44 94 ASP A CA 1
ATOM 688 C C . ASP A 1 94 ? 2.649 11.649 -13.232 1.00 78.44 94 ASP A C 1
ATOM 690 O O . ASP A 1 94 ? 1.723 12.376 -13.587 1.00 78.44 94 ASP A O 1
ATOM 694 N N . ALA A 1 95 ? 2.595 10.323 -13.414 1.00 80.50 95 ALA A N 1
ATOM 695 C CA . ALA A 1 95 ? 1.413 9.664 -13.956 1.00 80.50 95 ALA A CA 1
ATOM 696 C C . ALA A 1 95 ? 0.256 9.647 -12.945 1.00 80.50 95 ALA A C 1
ATOM 698 O O . ALA A 1 95 ? 0.456 9.585 -11.726 1.00 80.50 95 ALA A O 1
ATOM 699 N N . GLU A 1 96 ? -0.972 9.640 -13.467 1.00 83.19 96 GLU A N 1
ATOM 700 C CA . GLU A 1 96 ? -2.170 9.513 -12.643 1.00 83.19 96 GLU A CA 1
ATOM 701 C C . GLU A 1 96 ? -2.167 8.182 -11.865 1.00 83.19 96 GLU A C 1
ATOM 703 O O . GLU A 1 96 ? -1.859 7.133 -12.444 1.00 83.19 96 GLU A O 1
ATOM 708 N N . PRO A 1 97 ? -2.511 8.184 -10.560 1.00 86.88 97 PRO A N 1
ATOM 709 C CA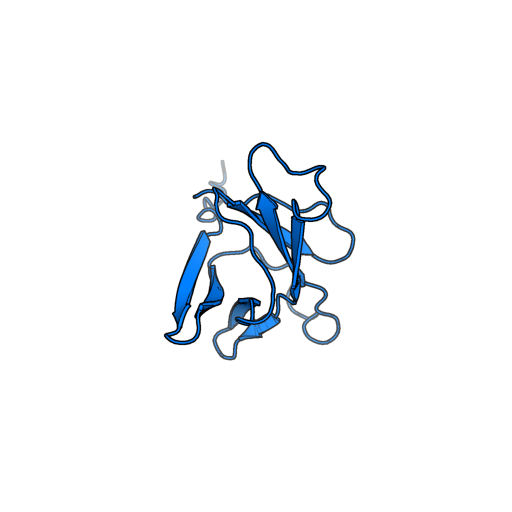 . PRO A 1 97 ? -2.564 6.959 -9.772 1.00 86.88 97 PRO A CA 1
ATOM 710 C C . PRO A 1 97 ? -3.594 5.972 -10.332 1.00 86.88 97 PRO A C 1
ATOM 712 O O . PRO A 1 97 ? -4.793 6.253 -10.367 1.00 86.88 97 PRO A O 1
ATOM 715 N N . GLN A 1 98 ? -3.144 4.778 -10.702 1.00 87.38 98 GLN A N 1
ATOM 716 C CA . GLN A 1 98 ? -4.012 3.715 -11.192 1.00 87.38 98 GLN A CA 1
ATOM 717 C C . GLN A 1 98 ? -4.485 2.846 -10.031 1.00 87.38 98 GLN A C 1
ATOM 719 O O . GLN A 1 98 ? -3.676 2.316 -9.270 1.00 87.38 98 GLN A O 1
ATOM 724 N N . ARG A 1 99 ? -5.801 2.658 -9.915 1.00 89.12 99 ARG A N 1
ATOM 725 C CA . ARG A 1 99 ? -6.401 1.787 -8.901 1.00 89.12 99 ARG A CA 1
ATOM 726 C C . ARG A 1 99 ? -6.100 0.315 -9.183 1.00 89.12 99 ARG A C 1
ATOM 728 O O . ARG A 1 99 ? -6.320 -0.156 -10.298 1.00 89.12 99 ARG A O 1
ATOM 735 N N . LEU A 1 100 ? -5.670 -0.409 -8.155 1.00 87.06 100 LEU A N 1
ATOM 736 C CA . LEU A 1 100 ? -5.554 -1.862 -8.184 1.00 87.06 100 LEU A CA 1
ATOM 737 C C . LEU A 1 100 ? -6.898 -2.514 -7.826 1.00 87.06 100 LEU A C 1
ATOM 739 O O . LEU A 1 100 ? -7.608 -2.012 -6.944 1.00 87.06 100 LEU A O 1
ATOM 743 N N . PRO A 1 101 ? -7.280 -3.610 -8.502 1.00 82.31 101 PRO A N 1
ATOM 744 C CA . PRO A 1 101 ? -8.442 -4.384 -8.103 1.00 82.31 101 PRO A CA 1
ATOM 745 C C . PRO A 1 101 ? -8.207 -5.068 -6.743 1.00 82.31 101 PRO A C 1
ATOM 747 O O . PRO A 1 101 ? -7.062 -5.367 -6.401 1.00 82.31 101 PRO A O 1
ATOM 750 N N . PRO A 1 102 ? -9.281 -5.283 -5.962 1.00 70.50 102 PRO A N 1
ATOM 751 C CA . PRO A 1 102 ? -9.225 -6.031 -4.710 1.00 70.50 102 PRO A CA 1
ATOM 752 C C . PRO A 1 102 ? -9.016 -7.536 -4.923 1.00 70.50 102 PRO A C 1
ATOM 754 O O . PRO A 1 102 ? -9.387 -8.051 -6.004 1.00 70.50 102 PRO A O 1
#

pLDDT: mean 80.1, std 15.26, range [36.38, 94.31]

Secondary structure (DSSP, 8-state):
-------PPPEEEEEE-TTS-EEEEEES---S-TT-STT--EEEEEEETT-TTSTTSEEEEEEEE-TTS-EEEEE-TTS---SS-EEEEEEETTSPPEEPP-

Radius of gyration: 14.62 Å; chains: 1; bounding box: 35×29×50 Å

Sequence (102 aa):
MSEAAEAAPARADCVADSAGGLTFHIADWARPGPGSYDDWSGALVLRRRGAADAPDGEVRLPLGPTADGRLQAALPSNVALPEGRWDIHVAYRDAEPQRLPP